Protein AF-A0A166FAX2-F1 (afdb_monomer)

Solvent-accessible surface area (backbone atoms only — not comparable to full-atom values): 4437 Å² total; per-residue (Å²): 130,88,65,60,68,65,50,48,53,51,52,57,71,74,44,63,75,84,49,60,84,76,48,65,58,72,61,38,56,71,68,38,44,68,51,97,90,49,29,41,40,38,64,58,99,88,49,76,50,76,44,52,41,66,65,53,47,51,56,62,55,58,66,64,68,72,79,76,82,128

pLDDT: mean 77.35, std 14.67, range [45.94, 90.12]

Mean predicted aligned error: 8.78 Å

Organism: NCBI:txid55758

Secondary structure (DSSP, 8-state):
---HHHHHHHHHHHS-HHHHTTS-HHHHHHT-EE-TTS-EEEE-SS-EEEE-HHHHHHHHHHHTTSS---

Sequence (70 aa):
MIDRDELLISVLSDIDDSLHNLYDFERIIQAASQNEDGDIVVISNDFRLVYDSETYTLLQANDNSQKKRK

Nearest PDB structures (foldseek):
  8dfo-assembly1_M  TM=4.299E-01  e=1.398E+00  Pseudomonas aeruginosa phage DMS3mVir
  2yko-assembly1_A  TM=4.053E-01  e=1.398E+00  Homo sapiens
  2yko-assembly1_B  TM=4.181E-01  e=1.835E+00  Homo sapiens
  2ykq-assembly1_A  TM=4.010E-01  e=2.103E+00  Homo sapiens
  2ykp-assembly1_B  TM=4.110E-01  e=2.580E+00  Homo sapiens

Radius of gyration: 13.44 Å; Cα contacts (8 Å, |Δi|>4): 52; chains: 1; bounding box: 38×33×29 Å

Structure (mmCIF, N/CA/C/O backbone):
data_AF-A0A166FAX2-F1
#
_entry.id   AF-A0A166FAX2-F1
#
loop_
_atom_site.group_PDB
_atom_site.id
_atom_site.type_symbol
_atom_site.label_atom_id
_atom_site.label_alt_id
_atom_site.label_comp_id
_atom_site.label_asym_id
_atom_site.label_entity_id
_atom_site.label_seq_id
_atom_site.pdbx_PDB_ins_code
_atom_site.Cartn_x
_atom_site.Cartn_y
_atom_site.Cartn_z
_atom_site.occupancy
_atom_site.B_iso_or_equiv
_atom_site.auth_seq_id
_atom_site.auth_comp_id
_atom_site.auth_asym_id
_atom_site.auth_atom_id
_atom_site.pdbx_PDB_model_num
ATOM 1 N N . MET A 1 1 ? 13.146 0.425 -5.950 1.00 67.69 1 MET A N 1
ATOM 2 C CA . MET A 1 1 ? 12.839 -0.347 -4.724 1.00 67.69 1 MET A CA 1
ATOM 3 C C . MET A 1 1 ? 11.585 0.266 -4.136 1.00 67.69 1 MET A C 1
ATOM 5 O O . MET A 1 1 ? 11.502 1.489 -4.140 1.00 67.69 1 MET A O 1
ATOM 9 N N . ILE A 1 2 ? 10.609 -0.554 -3.741 1.00 71.50 2 ILE A N 1
ATOM 10 C CA . ILE A 1 2 ? 9.372 -0.058 -3.134 1.00 71.50 2 ILE A CA 1
ATOM 11 C C . ILE A 1 2 ? 9.703 0.370 -1.693 1.00 71.50 2 ILE A C 1
ATOM 13 O O . ILE A 1 2 ? 9.946 -0.478 -0.839 1.00 71.50 2 ILE A O 1
ATOM 17 N N . ASP A 1 3 ? 9.792 1.674 -1.462 1.00 82.00 3 ASP A N 1
ATOM 18 C CA . ASP A 1 3 ? 9.529 2.333 -0.185 1.00 82.00 3 ASP A CA 1
ATOM 19 C C . ASP A 1 3 ? 8.130 1.982 0.357 1.00 82.00 3 ASP A C 1
ATOM 21 O O . ASP A 1 3 ? 7.091 2.311 -0.227 1.00 82.00 3 ASP A O 1
ATOM 25 N N . ARG A 1 4 ? 8.125 1.237 1.458 1.00 82.31 4 ARG A N 1
ATOM 26 C CA . ARG A 1 4 ? 6.916 0.686 2.072 1.00 82.31 4 ARG A CA 1
ATOM 27 C C . ARG A 1 4 ? 6.263 1.665 3.041 1.00 82.31 4 ARG A C 1
ATOM 29 O O . ARG A 1 4 ? 5.061 1.549 3.253 1.00 82.31 4 ARG A O 1
A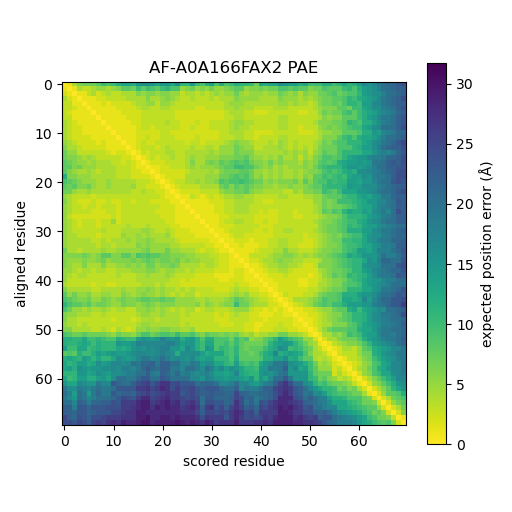TOM 36 N N . ASP A 1 5 ? 7.021 2.615 3.581 1.00 83.69 5 ASP A N 1
ATOM 37 C CA . ASP A 1 5 ? 6.511 3.580 4.555 1.00 83.69 5 ASP A CA 1
ATOM 38 C C . ASP A 1 5 ? 5.626 4.615 3.842 1.00 83.69 5 ASP A C 1
ATOM 40 O O . ASP A 1 5 ? 4.498 4.872 4.258 1.00 83.69 5 ASP A O 1
ATOM 44 N N . GLU A 1 6 ? 6.073 5.105 2.683 1.00 82.75 6 GLU A N 1
ATOM 45 C CA . GLU A 1 6 ? 5.282 5.979 1.799 1.00 82.75 6 GLU A CA 1
ATOM 46 C C . GLU A 1 6 ? 4.014 5.291 1.267 1.00 82.75 6 GLU A C 1
ATOM 48 O O . GLU A 1 6 ? 2.931 5.884 1.195 1.00 82.75 6 GLU A O 1
ATOM 53 N N . LEU A 1 7 ? 4.126 4.002 0.930 1.00 83.81 7 LEU A N 1
ATOM 54 C CA . LEU A 1 7 ? 2.985 3.208 0.481 1.00 83.81 7 LEU A CA 1
ATOM 55 C C . LEU A 1 7 ? 1.958 3.024 1.607 1.00 83.81 7 LEU A C 1
ATOM 57 O O . LEU A 1 7 ? 0.760 3.067 1.346 1.00 83.81 7 LEU A O 1
ATOM 61 N N . LEU A 1 8 ? 2.411 2.874 2.855 1.00 87.56 8 LEU A N 1
ATOM 62 C CA . LEU A 1 8 ? 1.539 2.775 4.027 1.00 87.56 8 LEU A CA 1
ATOM 63 C C . LEU A 1 8 ? 0.765 4.052 4.276 1.00 87.56 8 LEU A C 1
ATOM 65 O O . LEU A 1 8 ? -0.445 3.987 4.471 1.00 87.56 8 LEU A O 1
ATOM 69 N N . ILE A 1 9 ? 1.427 5.200 4.196 1.00 86.06 9 ILE A N 1
ATOM 70 C CA . ILE A 1 9 ? 0.763 6.496 4.349 1.00 86.06 9 ILE A CA 1
ATOM 71 C C . ILE A 1 9 ? -0.299 6.685 3.260 1.00 86.06 9 ILE A C 1
ATOM 73 O O . ILE A 1 9 ? -1.421 7.086 3.563 1.00 86.06 9 ILE A O 1
ATOM 77 N N . SER A 1 10 ? 0.024 6.337 2.012 1.00 85.25 10 SER A N 1
ATOM 78 C CA . SER A 1 10 ? -0.906 6.454 0.882 1.00 85.25 10 SER A CA 1
ATOM 79 C C . SER A 1 10 ? -2.127 5.542 1.049 1.00 85.25 10 SER A C 1
ATOM 81 O O . SER A 1 10 ? -3.262 5.999 0.950 1.00 85.25 10 SER A O 1
ATOM 83 N N . VAL A 1 11 ? -1.905 4.270 1.397 1.00 86.62 11 VAL A N 1
ATOM 84 C CA . VAL A 1 11 ? -2.979 3.292 1.643 1.00 86.62 11 VAL A CA 1
ATOM 85 C C . VAL A 1 11 ? -3.870 3.718 2.806 1.00 86.62 11 VAL A C 1
ATOM 87 O O . VAL A 1 11 ? -5.091 3.656 2.690 1.00 86.62 11 VAL A O 1
ATOM 90 N N . LEU A 1 12 ? -3.286 4.186 3.910 1.00 87.25 12 LEU A N 1
ATOM 91 C CA . LEU A 1 12 ? -4.047 4.681 5.058 1.00 87.25 12 LEU A CA 1
ATOM 92 C C . LEU A 1 12 ? -4.849 5.945 4.729 1.00 87.25 12 LEU A C 1
ATOM 94 O O . LEU A 1 12 ? -5.929 6.122 5.276 1.00 87.25 12 LEU A O 1
ATOM 98 N N . SER A 1 13 ? -4.340 6.810 3.847 1.00 86.19 13 SER A N 1
ATOM 99 C CA . SER A 1 13 ? -5.050 8.020 3.421 1.00 86.19 13 SER A CA 1
ATOM 100 C C . SER A 1 13 ? -6.216 7.730 2.472 1.00 86.19 13 SER A C 1
ATOM 102 O O . SER A 1 13 ? -7.174 8.502 2.452 1.00 86.19 13 SER A O 1
ATOM 104 N N . ASP A 1 14 ? -6.127 6.671 1.666 1.00 85.62 14 ASP A N 1
ATOM 105 C CA . ASP A 1 14 ? -7.167 6.303 0.696 1.00 85.62 14 ASP A CA 1
ATOM 106 C C . ASP A 1 14 ? -8.258 5.414 1.301 1.00 85.62 14 ASP A C 1
ATOM 108 O O . ASP A 1 14 ? -9.390 5.376 0.810 1.00 85.62 14 ASP A O 1
ATOM 112 N N . ILE A 1 15 ? -7.920 4.664 2.350 1.00 85.88 15 ILE A N 1
ATOM 113 C CA . ILE A 1 15 ? -8.841 3.755 3.022 1.00 85.88 15 ILE A CA 1
ATOM 114 C C . ILE A 1 15 ? -9.545 4.464 4.178 1.00 85.88 15 ILE A C 1
ATOM 116 O O . ILE A 1 15 ? -8.919 5.140 4.986 1.00 85.88 15 ILE A O 1
ATOM 120 N N . ASP A 1 16 ? -10.851 4.228 4.299 1.00 85.88 16 ASP A N 1
ATOM 121 C CA . ASP A 1 16 ? -11.668 4.712 5.412 1.00 85.88 16 ASP A CA 1
ATOM 122 C C . ASP A 1 16 ? -11.122 4.249 6.779 1.00 85.88 16 ASP A C 1
ATOM 124 O O . ASP A 1 16 ? -10.819 3.066 6.974 1.00 85.88 16 ASP A O 1
ATOM 128 N N . ASP A 1 17 ? -11.062 5.175 7.740 1.00 84.88 17 ASP A N 1
ATOM 129 C CA . ASP A 1 17 ? -10.584 4.958 9.114 1.00 84.88 17 ASP A CA 1
ATOM 130 C C . ASP A 1 17 ? -11.241 3.748 9.806 1.00 84.88 17 ASP A C 1
ATOM 132 O O . ASP A 1 17 ? -10.637 3.093 10.661 1.00 84.88 17 ASP A O 1
ATOM 136 N N . SER A 1 18 ? -12.478 3.402 9.433 1.00 87.50 18 SER A N 1
ATOM 137 C CA . SER A 1 18 ? -13.184 2.229 9.962 1.00 87.50 18 SER A CA 1
ATOM 138 C C . SER A 1 18 ? -12.476 0.905 9.664 1.00 87.50 18 SER A C 1
ATOM 140 O O . SER A 1 18 ? -12.572 -0.034 10.459 1.00 87.50 18 SER A O 1
ATOM 142 N N . LEU A 1 19 ? -11.727 0.825 8.561 1.00 84.06 19 LEU A N 1
ATOM 143 C CA . LEU A 1 19 ? -10.968 -0.364 8.180 1.00 84.06 19 LEU A CA 1
ATOM 144 C C . LEU A 1 19 ? -9.587 -0.410 8.845 1.00 84.06 19 LEU A C 1
ATOM 146 O O . LEU A 1 19 ? -8.970 -1.476 8.876 1.00 84.06 19 LEU A O 1
ATOM 150 N N . HIS A 1 20 ? -9.117 0.688 9.450 1.00 84.19 20 HIS A N 1
ATOM 151 C CA . HIS A 1 20 ? -7.761 0.752 10.004 1.00 84.19 20 HIS A CA 1
ATOM 152 C C . HIS A 1 20 ? -7.518 -0.155 11.197 1.00 84.19 20 HIS A C 1
ATOM 154 O O . HIS A 1 20 ? -6.412 -0.651 11.378 1.00 84.19 20 HIS A O 1
ATOM 160 N N . ASN A 1 21 ? -8.558 -0.438 11.974 1.00 85.50 21 ASN A N 1
ATOM 161 C CA . ASN A 1 21 ? -8.464 -1.378 13.091 1.00 85.50 21 ASN A CA 1
ATOM 162 C C . ASN A 1 21 ? -8.820 -2.820 12.697 1.00 85.50 21 ASN A C 1
ATOM 164 O O . ASN A 1 21 ? -8.705 -3.724 13.524 1.00 85.50 21 ASN A O 1
ATOM 168 N N . LEU A 1 22 ? -9.297 -3.039 11.467 1.00 86.75 22 LEU A N 1
ATOM 169 C CA . LEU A 1 22 ? -9.722 -4.354 10.979 1.00 86.75 22 LEU A CA 1
ATOM 170 C C . LEU A 1 22 ? -8.602 -5.086 10.240 1.00 86.75 22 LEU A C 1
ATOM 172 O O . LEU A 1 22 ? -8.577 -6.318 10.251 1.00 86.75 22 LEU A O 1
ATOM 176 N N . TYR A 1 23 ? -7.678 -4.347 9.625 1.00 87.31 23 TYR A N 1
ATOM 177 C CA . TYR A 1 23 ? -6.594 -4.918 8.836 1.00 87.31 23 TYR A CA 1
ATOM 178 C C . TYR A 1 23 ? -5.223 -4.544 9.378 1.00 87.31 23 TYR A C 1
ATOM 180 O O . TYR A 1 23 ? -4.971 -3.424 9.808 1.00 87.31 23 TYR A O 1
ATOM 188 N N . ASP A 1 24 ? -4.306 -5.499 9.274 1.00 89.94 24 ASP A N 1
ATOM 189 C CA . ASP A 1 24 ? -2.881 -5.265 9.455 1.00 89.94 24 ASP A CA 1
ATOM 190 C C . ASP A 1 24 ? -2.296 -4.746 8.132 1.00 89.94 24 ASP A C 1
ATOM 192 O O . ASP A 1 24 ? -1.900 -5.519 7.251 1.00 89.94 24 ASP A O 1
ATOM 196 N N . PHE A 1 25 ? -2.311 -3.423 7.960 1.00 88.12 25 PHE A N 1
ATOM 197 C CA . PHE A 1 25 ? -1.827 -2.799 6.731 1.00 88.12 25 PHE A CA 1
ATOM 198 C C . PHE A 1 25 ? -0.325 -2.956 6.526 1.00 88.12 25 PHE A C 1
ATOM 200 O O . PHE A 1 25 ? 0.101 -3.080 5.380 1.00 88.12 25 PHE A O 1
ATOM 207 N N . GLU A 1 26 ? 0.473 -3.029 7.596 1.00 89.44 26 GLU A N 1
ATOM 208 C CA . GLU A 1 26 ? 1.908 -3.305 7.475 1.00 89.44 26 GLU A CA 1
ATOM 209 C C . GLU A 1 26 ? 2.129 -4.647 6.772 1.00 89.44 26 GLU A C 1
ATOM 211 O O . GLU A 1 26 ? 2.930 -4.756 5.838 1.00 89.44 26 GLU A O 1
ATOM 216 N N . ARG A 1 27 ? 1.359 -5.670 7.159 1.00 90.12 27 ARG A N 1
ATOM 217 C CA . ARG A 1 27 ? 1.409 -6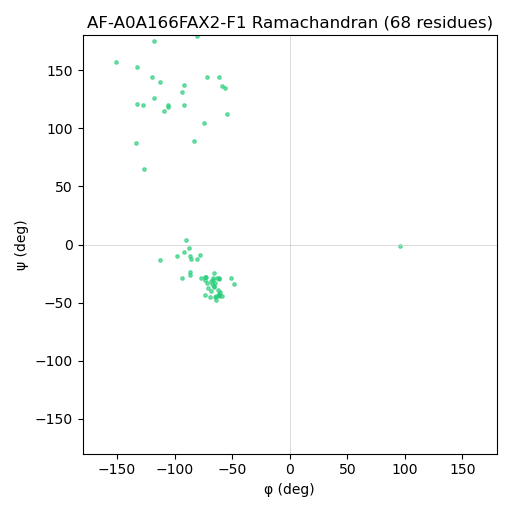.985 6.518 1.00 90.12 27 ARG A CA 1
ATOM 218 C C . ARG A 1 27 ? 0.878 -6.970 5.085 1.00 90.12 27 ARG A C 1
ATOM 220 O O . ARG A 1 27 ? 1.458 -7.631 4.223 1.00 90.12 27 ARG A O 1
ATOM 227 N N . ILE A 1 28 ? -0.201 -6.236 4.818 1.00 89.44 28 ILE A N 1
ATOM 228 C CA . ILE A 1 28 ? -0.767 -6.101 3.464 1.00 89.44 28 ILE A CA 1
ATOM 229 C C . ILE A 1 28 ? 0.252 -5.455 2.516 1.00 89.44 28 ILE A C 1
ATOM 231 O O . ILE A 1 28 ? 0.456 -5.922 1.399 1.00 89.44 28 ILE A O 1
ATOM 235 N N . ILE A 1 29 ? 0.954 -4.427 2.983 1.00 88.19 29 ILE A N 1
ATOM 236 C CA . ILE A 1 29 ? 1.957 -3.693 2.206 1.00 88.19 29 ILE A CA 1
ATOM 237 C C . ILE A 1 29 ? 3.220 -4.510 1.988 1.00 88.19 29 ILE A C 1
ATOM 239 O O . ILE A 1 29 ? 3.830 -4.431 0.925 1.00 88.19 29 ILE A O 1
ATOM 243 N N . GLN A 1 30 ? 3.598 -5.358 2.946 1.00 88.00 30 GLN A N 1
ATOM 244 C CA . GLN A 1 30 ? 4.668 -6.330 2.722 1.00 88.00 30 GLN A CA 1
ATOM 245 C C . GLN A 1 30 ? 4.343 -7.316 1.594 1.00 88.00 30 GLN A C 1
ATOM 247 O O . GLN A 1 30 ? 5.264 -7.788 0.928 1.00 88.00 30 GLN A O 1
ATOM 252 N N . ALA A 1 31 ? 3.059 -7.614 1.377 1.00 88.56 31 ALA A N 1
ATOM 253 C CA . ALA A 1 31 ? 2.586 -8.454 0.282 1.00 88.56 31 ALA A CA 1
ATOM 254 C C . ALA A 1 31 ? 2.319 -7.674 -1.021 1.00 88.56 31 ALA A C 1
ATOM 256 O O . ALA A 1 31 ? 1.982 -8.292 -2.032 1.00 88.56 31 ALA A O 1
ATOM 257 N N . ALA A 1 32 ? 2.473 -6.344 -1.021 1.00 87.94 32 ALA A N 1
ATOM 258 C CA . AL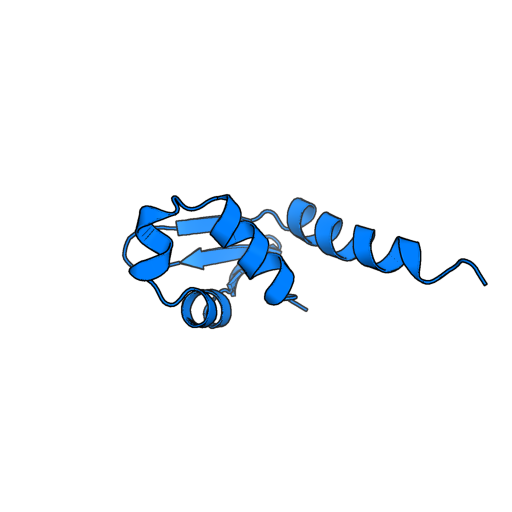A A 1 32 ? 2.315 -5.537 -2.222 1.00 87.94 32 ALA A CA 1
ATOM 259 C C . ALA A 1 32 ? 3.346 -5.939 -3.286 1.00 87.94 32 ALA A C 1
ATOM 261 O O . ALA A 1 32 ? 4.498 -6.268 -2.987 1.00 87.94 32 ALA A O 1
ATOM 262 N N . SER A 1 33 ? 2.923 -5.897 -4.546 1.00 88.50 33 SER A N 1
ATOM 263 C CA . SER A 1 33 ? 3.750 -6.301 -5.684 1.00 88.50 33 SER A CA 1
ATOM 264 C C . SER A 1 33 ? 3.685 -5.266 -6.793 1.00 88.50 33 SER A C 1
ATOM 266 O O . SER A 1 33 ? 2.703 -4.538 -6.908 1.00 88.50 33 SER A O 1
ATOM 268 N N . GLN A 1 34 ? 4.742 -5.200 -7.595 1.00 87.44 34 GLN A N 1
ATOM 269 C CA . GLN A 1 34 ? 4.772 -4.373 -8.791 1.00 87.44 34 GLN A CA 1
ATOM 270 C C . GLN A 1 34 ? 4.355 -5.222 -9.998 1.00 87.44 34 GLN A C 1
ATOM 272 O O . GLN A 1 34 ? 4.856 -6.340 -10.146 1.00 87.44 34 GLN A O 1
ATOM 277 N N . ASN A 1 35 ? 3.433 -4.726 -10.827 1.00 87.56 35 ASN A N 1
ATOM 278 C CA . ASN A 1 35 ? 3.049 -5.386 -12.080 1.00 87.56 35 ASN A CA 1
ATOM 279 C C . ASN A 1 35 ? 4.067 -5.095 -13.207 1.00 87.56 35 ASN A C 1
ATOM 281 O O . ASN A 1 35 ? 5.056 -4.388 -13.009 1.00 87.56 35 ASN A O 1
ATOM 285 N N . GLU A 1 36 ? 3.829 -5.661 -14.395 1.00 83.62 36 GLU A N 1
ATOM 286 C CA . GLU A 1 36 ? 4.693 -5.470 -15.572 1.00 83.62 36 GLU A CA 1
ATOM 287 C C . GLU A 1 36 ? 4.688 -4.024 -16.098 1.00 83.62 36 GLU A C 1
ATOM 289 O O . GLU A 1 36 ? 5.673 -3.593 -16.695 1.00 83.62 36 GLU A O 1
ATOM 294 N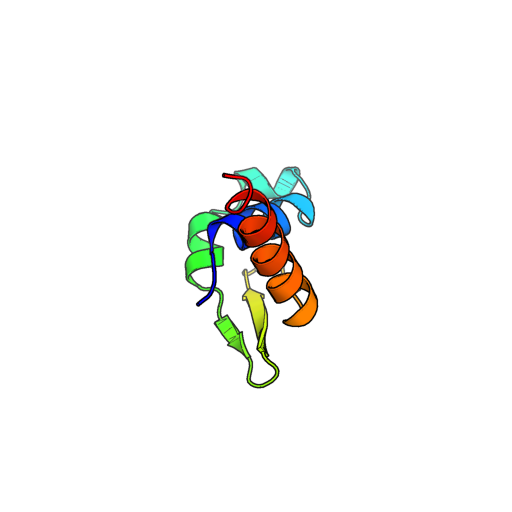 N . ASP A 1 37 ? 3.622 -3.270 -15.824 1.00 82.75 37 ASP A N 1
ATOM 295 C CA . ASP A 1 37 ? 3.475 -1.856 -16.182 1.00 82.75 37 ASP A CA 1
ATOM 296 C C . ASP A 1 37 ? 4.211 -0.912 -15.207 1.00 82.75 37 ASP A C 1
ATOM 298 O O . ASP A 1 37 ? 4.426 0.259 -15.511 1.00 82.75 37 ASP A O 1
ATOM 302 N N . GLY A 1 38 ? 4.664 -1.425 -14.057 1.00 79.81 38 GLY A N 1
ATOM 303 C CA . GLY A 1 38 ? 5.344 -0.654 -13.017 1.00 79.81 38 GLY A CA 1
ATOM 304 C C . GLY A 1 38 ? 4.431 -0.159 -11.891 1.00 79.81 38 GLY A C 1
ATOM 305 O O . GLY A 1 38 ? 4.936 0.435 -10.934 1.00 79.81 38 GLY A O 1
ATOM 306 N N . ASP A 1 39 ? 3.132 -0.428 -11.953 1.00 86.62 39 ASP A N 1
ATOM 307 C CA . ASP A 1 39 ? 2.163 -0.083 -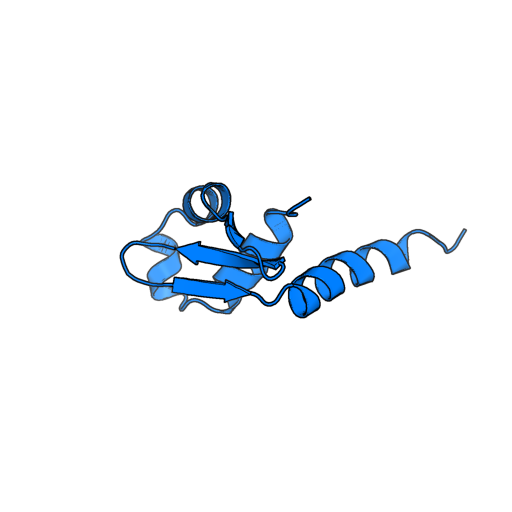10.917 1.00 86.62 39 ASP A CA 1
ATOM 308 C C . ASP A 1 39 ? 2.337 -0.954 -9.683 1.00 86.62 39 ASP A C 1
ATOM 310 O O . ASP A 1 39 ? 2.592 -2.161 -9.758 1.00 86.62 39 ASP A O 1
ATOM 314 N N . ILE A 1 40 ? 2.119 -0.349 -8.523 1.00 86.88 40 ILE A N 1
ATOM 315 C CA . ILE A 1 40 ? 2.105 -1.057 -7.252 1.00 86.88 40 ILE A CA 1
ATOM 316 C C . ILE A 1 40 ? 0.681 -1.492 -6.955 1.00 86.88 40 ILE A C 1
ATOM 318 O O . ILE A 1 40 ? -0.231 -0.682 -6.793 1.00 86.88 40 ILE A O 1
ATOM 322 N N . VAL A 1 41 ? 0.505 -2.799 -6.831 1.00 89.00 41 VAL A N 1
ATOM 323 C CA . VAL A 1 41 ? -0.777 -3.422 -6.547 1.00 89.00 41 VAL A CA 1
ATOM 324 C C . VAL A 1 41 ? -0.787 -3.892 -5.097 1.00 89.00 41 VAL A C 1
ATOM 326 O O . VAL A 1 41 ? 0.013 -4.743 -4.693 1.00 89.00 41 VAL A O 1
ATOM 329 N N . VAL A 1 42 ? -1.730 -3.351 -4.328 1.00 89.00 42 VAL A N 1
ATOM 330 C CA . VAL A 1 42 ? -1.995 -3.711 -2.934 1.00 89.00 42 VAL A CA 1
ATOM 331 C C . VAL A 1 42 ? -3.327 -4.453 -2.889 1.00 89.00 42 VAL A C 1
ATOM 333 O O . VAL A 1 42 ? -4.376 -3.896 -3.219 1.00 89.00 42 VAL A O 1
ATOM 336 N N . ILE A 1 43 ? -3.287 -5.733 -2.523 1.00 88.88 43 ILE A N 1
ATOM 337 C CA . ILE A 1 43 ? -4.467 -6.606 -2.514 1.00 88.88 43 ILE A CA 1
ATOM 338 C C . ILE A 1 43 ? -4.725 -7.078 -1.088 1.00 88.88 43 ILE A C 1
ATOM 340 O O . ILE A 1 43 ? -3.849 -7.664 -0.453 1.00 88.88 43 ILE A O 1
ATOM 344 N N . SER A 1 44 ? -5.950 -6.856 -0.622 1.00 86.69 44 SER A N 1
ATOM 345 C CA . SER A 1 44 ? -6.518 -7.490 0.564 1.00 86.69 44 SER A CA 1
ATOM 346 C C . SER A 1 44 ? -7.739 -8.324 0.158 1.00 86.69 44 SER A C 1
ATOM 348 O O . SER A 1 44 ? -8.155 -8.315 -1.001 1.00 86.69 44 SER A O 1
ATOM 350 N N . ASN A 1 45 ? -8.327 -9.053 1.104 1.00 84.06 45 ASN A N 1
ATOM 351 C CA . ASN A 1 45 ? -9.538 -9.839 0.850 1.00 84.06 45 ASN A CA 1
ATOM 352 C C . ASN A 1 45 ? -10.738 -8.959 0.461 1.00 84.06 45 ASN A C 1
ATOM 354 O O . ASN A 1 45 ? -11.603 -9.402 -0.291 1.00 84.06 45 ASN A O 1
ATOM 358 N N . ASP A 1 46 ? -10.761 -7.718 0.946 1.00 83.25 46 ASP A N 1
ATOM 359 C CA . ASP A 1 46 ? -11.936 -6.846 0.890 1.00 83.25 46 ASP A CA 1
ATOM 360 C C . ASP A 1 46 ? -11.749 -5.634 -0.029 1.00 83.25 46 ASP A C 1
ATOM 362 O O . ASP A 1 46 ? -12.716 -4.967 -0.393 1.00 83.25 46 ASP A O 1
ATOM 366 N N . PHE A 1 47 ? -10.512 -5.350 -0.440 1.00 84.44 47 PHE A N 1
ATOM 367 C CA . PHE A 1 47 ? -10.201 -4.229 -1.319 1.00 84.44 47 PHE A CA 1
ATOM 368 C C . PHE A 1 47 ? -8.968 -4.500 -2.180 1.00 84.44 47 PHE A C 1
ATOM 370 O O . PHE A 1 47 ? -8.087 -5.294 -1.842 1.00 84.44 47 PHE A O 1
ATOM 377 N N . ARG A 1 48 ? -8.894 -3.779 -3.300 1.00 88.62 48 ARG A N 1
ATOM 378 C CA . ARG A 1 48 ? -7.742 -3.754 -4.199 1.00 88.62 48 ARG A CA 1
ATOM 379 C C . ARG A 1 48 ? -7.417 -2.309 -4.536 1.00 88.62 48 ARG A C 1
ATOM 381 O O . ARG A 1 48 ? -8.255 -1.6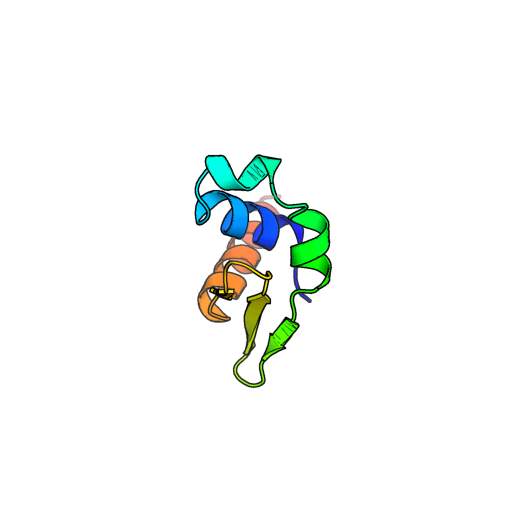19 -5.110 1.00 88.62 48 ARG A O 1
ATOM 388 N N . LEU A 1 49 ? -6.198 -1.894 -4.218 1.00 87.88 49 LEU A N 1
ATOM 389 C CA . LEU A 1 49 ? -5.666 -0.578 -4.548 1.00 87.88 49 LEU A CA 1
ATOM 390 C C . LEU A 1 49 ? -4.545 -0.736 -5.570 1.00 87.88 49 LEU A C 1
ATOM 392 O O . LEU A 1 49 ? -3.756 -1.684 -5.514 1.00 87.88 49 LEU A O 1
ATOM 396 N N . VAL A 1 50 ? -4.516 0.174 -6.535 1.00 87.56 50 VAL A N 1
ATOM 397 C CA . VAL A 1 50 ? -3.500 0.222 -7.583 1.00 87.56 50 VAL A CA 1
ATOM 398 C C . VAL A 1 50 ? -2.936 1.630 -7.586 1.00 87.56 50 VAL A C 1
ATOM 400 O O . VAL A 1 50 ? -3.677 2.590 -7.779 1.00 87.56 50 VAL A O 1
ATOM 403 N N . TYR A 1 51 ? -1.636 1.728 -7.351 1.00 83.75 51 TYR A N 1
ATOM 404 C CA . TYR A 1 51 ? -0.893 2.975 -7.361 1.00 83.75 51 TYR A CA 1
ATOM 405 C C . TYR A 1 51 ? -0.055 3.024 -8.628 1.00 83.75 51 TYR A C 1
ATOM 40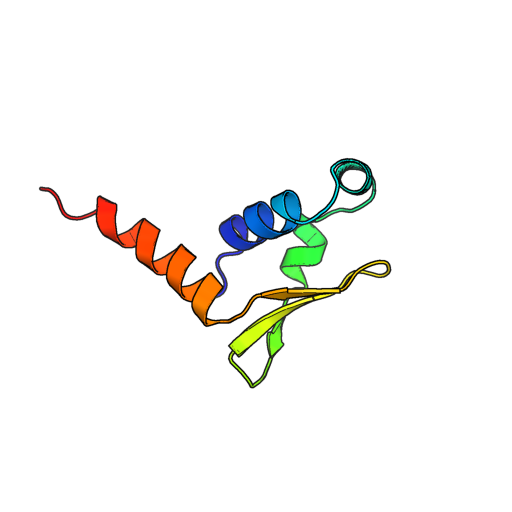7 O O . TYR A 1 51 ? 0.815 2.174 -8.822 1.00 83.75 51 TYR A O 1
ATOM 415 N N . ASP A 1 52 ? -0.324 4.020 -9.469 1.00 80.00 52 ASP A N 1
ATOM 416 C CA . ASP A 1 52 ? 0.454 4.254 -10.682 1.00 80.00 52 ASP A CA 1
ATOM 417 C C . ASP A 1 52 ? 1.926 4.498 -10.319 1.00 80.00 52 ASP A C 1
ATOM 419 O O . ASP A 1 52 ? 2.250 5.245 -9.382 1.00 80.00 52 ASP A O 1
ATOM 423 N N . SER A 1 53 ? 2.813 3.868 -11.084 1.00 66.56 53 SER A N 1
ATOM 424 C CA . SER A 1 53 ? 4.257 4.065 -11.024 1.00 66.56 53 SER A CA 1
ATOM 425 C C . SER A 1 53 ? 4.677 5.545 -11.034 1.00 66.56 53 SER A C 1
ATOM 427 O O . SER A 1 53 ? 5.639 5.904 -10.349 1.00 66.56 53 SER A O 1
ATOM 429 N N . GLU A 1 54 ? 3.951 6.430 -11.733 1.00 65.12 54 GLU A N 1
ATOM 430 C CA . GLU A 1 54 ? 4.242 7.871 -11.778 1.00 65.12 54 GLU A CA 1
ATOM 431 C C . GLU A 1 54 ? 3.961 8.551 -10.434 1.00 65.12 54 GLU A C 1
ATOM 433 O O . GLU A 1 54 ? 4.802 9.297 -9.922 1.00 65.12 54 GLU A O 1
ATOM 438 N N . THR A 1 55 ? 2.819 8.238 -9.818 1.00 63.06 55 THR A N 1
ATOM 439 C CA . THR A 1 55 ? 2.436 8.738 -8.485 1.00 63.06 55 THR A CA 1
ATOM 440 C C . THR A 1 55 ? 3.453 8.295 -7.440 1.00 63.06 55 THR A C 1
ATOM 442 O O . THR A 1 55 ? 3.893 9.075 -6.596 1.00 63.06 55 THR A O 1
ATOM 445 N N . TYR A 1 56 ? 3.904 7.050 -7.555 1.00 58.34 56 TYR A N 1
ATOM 446 C CA . TYR A 1 56 ? 4.897 6.485 -6.661 1.00 58.34 56 TYR A CA 1
ATOM 447 C C . TYR A 1 56 ? 6.304 7.074 -6.855 1.00 58.34 56 TYR A C 1
ATOM 449 O O . TYR A 1 56 ? 7.036 7.334 -5.897 1.00 58.34 56 TYR A O 1
ATOM 457 N N . THR A 1 57 ? 6.679 7.347 -8.105 1.00 60.47 57 THR A N 1
ATOM 458 C CA . THR A 1 57 ? 7.944 8.012 -8.440 1.00 60.47 57 THR A CA 1
ATOM 459 C C . THR A 1 57 ? 7.954 9.464 -7.951 1.00 60.47 57 THR A C 1
ATOM 461 O O . THR A 1 57 ? 8.993 9.949 -7.503 1.00 60.47 57 THR A O 1
ATOM 464 N N . LEU A 1 58 ? 6.805 10.152 -7.964 1.00 57.19 58 LEU A N 1
ATOM 465 C CA . LEU A 1 58 ? 6.654 11.504 -7.412 1.00 57.19 58 LEU A CA 1
ATOM 466 C C . LEU A 1 58 ? 6.844 11.550 -5.887 1.00 57.19 58 LEU A C 1
ATOM 468 O O . LEU A 1 58 ? 7.452 12.503 -5.392 1.00 57.19 58 LEU A O 1
ATOM 472 N N . LEU A 1 59 ? 6.406 10.519 -5.154 1.00 57.81 59 LEU A N 1
ATOM 473 C CA . LEU A 1 59 ? 6.672 10.388 -3.713 1.00 57.81 59 LEU A CA 1
ATOM 474 C C . LEU A 1 59 ? 8.181 10.242 -3.440 1.00 57.81 59 LEU A C 1
ATOM 476 O O . LEU A 1 59 ? 8.736 10.983 -2.629 1.00 57.81 59 LEU A O 1
ATOM 480 N N . GLN A 1 60 ? 8.896 9.411 -4.211 1.00 53.34 60 GLN A N 1
ATOM 481 C CA . GLN A 1 60 ? 10.362 9.290 -4.085 1.00 53.34 60 GLN A CA 1
ATOM 482 C C . GLN A 1 60 ? 11.133 10.545 -4.533 1.00 53.34 60 GLN A C 1
ATOM 484 O O . GLN A 1 60 ? 12.217 10.838 -4.017 1.00 53.34 60 GLN A O 1
ATOM 489 N N . ALA A 1 61 ? 10.614 11.296 -5.508 1.00 53.84 61 ALA A N 1
ATOM 490 C CA . ALA A 1 61 ? 11.275 12.491 -6.032 1.00 53.84 61 ALA A CA 1
ATOM 491 C C . ALA A 1 61 ? 11.216 13.686 -5.061 1.00 53.84 61 ALA A C 1
ATOM 493 O O . ALA A 1 61 ? 12.124 14.528 -5.064 1.00 53.84 61 ALA A O 1
ATOM 494 N N . ASN A 1 62 ? 10.192 13.758 -4.206 1.00 50.38 62 ASN A N 1
ATOM 495 C CA . ASN A 1 62 ? 10.054 14.847 -3.239 1.00 50.38 62 ASN A CA 1
ATOM 496 C C . ASN A 1 62 ? 10.976 14.706 -2.015 1.00 50.38 62 ASN A C 1
ATOM 498 O O . ASN A 1 62 ? 11.441 15.730 -1.510 1.00 50.38 62 ASN A O 1
ATOM 502 N N . ASP A 1 63 ? 11.348 13.491 -1.600 1.00 49.25 63 ASP A N 1
AT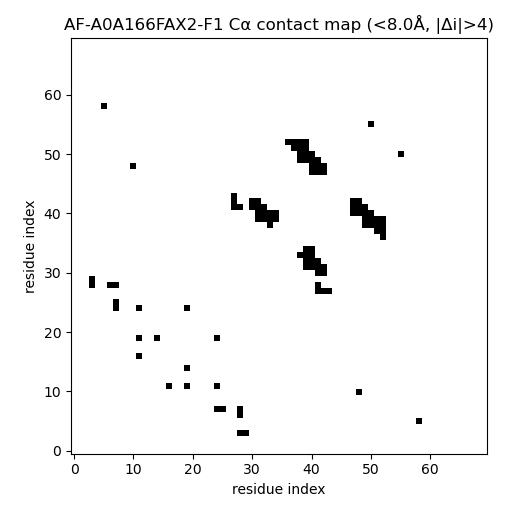OM 503 C CA . ASP A 1 63 ? 12.262 13.299 -0.458 1.00 49.25 63 ASP A CA 1
ATOM 504 C C . ASP A 1 63 ? 13.725 13.686 -0.785 1.00 49.25 63 ASP A C 1
ATOM 506 O O . ASP A 1 63 ? 14.475 14.203 0.048 1.00 49.25 63 ASP A O 1
ATOM 510 N N . ASN A 1 64 ? 14.137 13.581 -2.055 1.00 45.94 64 ASN A N 1
ATOM 511 C CA . ASN A 1 64 ? 15.498 13.941 -2.479 1.00 45.94 64 ASN A CA 1
ATOM 512 C C . ASN A 1 64 ? 15.750 15.454 -2.635 1.00 45.94 64 ASN A C 1
ATOM 514 O O . ASN A 1 64 ? 16.900 15.880 -2.791 1.00 45.94 64 ASN A O 1
ATOM 518 N N . SER A 1 65 ? 14.710 16.288 -2.564 1.00 47.69 65 SER A N 1
ATOM 519 C CA . SER A 1 65 ? 14.831 17.736 -2.793 1.00 47.69 65 SER A CA 1
ATOM 520 C C . SER A 1 65 ? 15.220 18.541 -1.542 1.00 47.69 65 SER A C 1
ATOM 522 O O . SER A 1 65 ? 15.603 19.704 -1.661 1.00 47.69 65 SER A O 1
ATOM 524 N N . GLN A 1 66 ? 15.213 17.936 -0.347 1.00 49.34 66 GLN A N 1
ATOM 525 C CA . GLN A 1 66 ? 15.597 18.612 0.908 1.00 49.34 66 GLN A CA 1
ATOM 526 C C . GLN 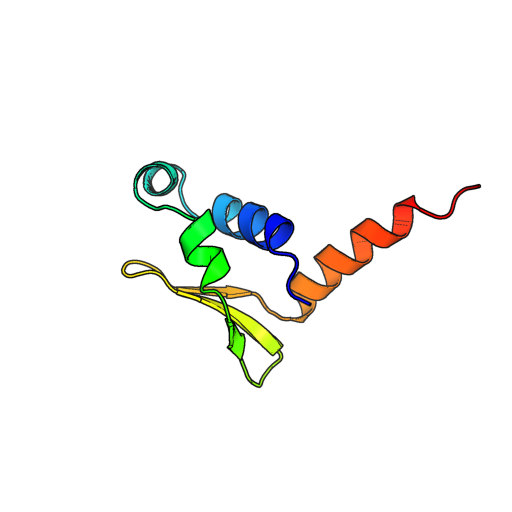A 1 66 ? 17.050 18.332 1.352 1.00 49.34 66 GLN A C 1
ATOM 528 O O . GLN A 1 66 ? 17.571 19.027 2.222 1.00 49.34 66 GLN A O 1
ATOM 533 N N . LYS A 1 67 ? 17.771 17.379 0.734 1.00 46.44 67 LYS A N 1
ATOM 534 C CA . LYS A 1 67 ? 19.153 17.011 1.135 1.00 46.44 67 LYS A CA 1
ATOM 535 C C . LYS A 1 67 ? 20.288 17.786 0.447 1.00 46.44 67 LYS A C 1
ATOM 537 O O . LYS A 1 67 ? 21.458 17.516 0.721 1.00 46.44 67 LYS A O 1
ATOM 542 N N . LYS A 1 68 ? 19.993 18.778 -0.403 1.00 46.16 68 LYS A N 1
ATOM 543 C CA . LYS A 1 68 ? 21.008 19.647 -1.038 1.00 46.16 68 LYS A CA 1
ATOM 544 C C . LYS A 1 68 ? 20.743 21.139 -0.820 1.00 46.16 68 LYS A C 1
ATOM 546 O O . LYS A 1 68 ? 20.545 21.891 -1.767 1.00 46.16 68 LYS A O 1
ATOM 551 N N . ARG A 1 69 ? 20.821 21.592 0.428 1.00 49.62 69 ARG A N 1
ATOM 552 C CA . ARG A 1 69 ? 21.239 22.969 0.735 1.00 49.62 69 ARG A CA 1
ATOM 553 C C . ARG A 1 69 ? 22.263 22.911 1.862 1.00 49.62 69 ARG A C 1
ATOM 555 O O . ARG A 1 69 ? 21.910 22.917 3.035 1.00 49.62 69 ARG A O 1
ATOM 562 N N . LYS A 1 70 ? 23.523 22.754 1.464 1.00 47.81 70 LYS A N 1
ATOM 563 C CA . LYS A 1 70 ? 24.699 22.965 2.303 1.00 47.81 70 LYS A CA 1
ATOM 564 C C . LYS A 1 70 ? 25.414 24.203 1.784 1.00 47.81 70 LYS A C 1
ATOM 566 O O . LYS A 1 70 ? 25.374 24.385 0.546 1.00 47.81 70 LYS A O 1
#

Foldseek 3Di:
DDPLVVVLVVVCVVDDPVCVVVDDVSVQSVVWDADPQRWIWRDDPVDIDIHHNVNRVVVVVVVVPPPPDD